Protein AF-A0A7S4ID90-F1 (afdb_monomer_lite)

Foldseek 3Di:
DDDVVVVVVVVVVVVVVVVVVVDDDPPDDPPVPPPCPPPPPVVVVDDPVLVVLLVVLLVCCVVPLVDPVVVVCVVVVHDPVVVVVVCVVSQQAAAVADDPSHPPHHPVSLVSNLVSNCVRPNVVSVVRCCCRPPPVVCCRVPNDD

pLDDT: mean 82.98, std 18.66, range [40.66, 97.06]

Organism: NCBI:txid1487602

Structure (mmCIF, N/CA/C/O backbone):
data_AF-A0A7S4ID90-F1
#
_entry.id   AF-A0A7S4ID90-F1
#
loop_
_atom_site.group_PDB
_atom_site.id
_atom_site.type_symbol
_atom_site.label_atom_id
_atom_site.label_alt_id
_atom_site.label_comp_id
_atom_site.label_asym_id
_atom_site.label_entity_id
_atom_site.label_seq_id
_atom_site.pdbx_PDB_ins_code
_atom_site.Cartn_x
_atom_site.Cartn_y
_atom_site.Cartn_z
_atom_site.occupancy
_atom_site.B_iso_or_equiv
_atom_site.auth_seq_id
_atom_site.auth_comp_id
_atom_site.auth_asym_id
_atom_site.auth_atom_id
_atom_site.pdbx_PDB_model_num
ATOM 1 N N . MET A 1 1 ? 20.104 55.803 55.998 1.00 49.59 1 MET A N 1
ATOM 2 C CA . MET A 1 1 ? 19.920 54.338 55.892 1.00 49.59 1 MET A CA 1
ATOM 3 C C . MET A 1 1 ? 18.526 54.101 55.326 1.00 49.59 1 MET A C 1
ATOM 5 O O . MET A 1 1 ? 17.601 54.654 55.907 1.00 49.59 1 MET A O 1
ATOM 9 N N . PRO A 1 2 ? 18.362 53.440 54.165 1.00 50.25 2 PRO A N 1
ATOM 10 C CA . PRO A 1 2 ? 17.064 53.335 53.501 1.00 50.25 2 PRO A CA 1
ATOM 11 C C . PRO A 1 2 ? 16.135 52.347 54.228 1.00 50.25 2 PRO A C 1
ATOM 13 O O . PRO A 1 2 ? 16.581 51.352 54.793 1.00 50.25 2 PRO A O 1
ATOM 16 N N . ASP A 1 3 ? 14.849 52.689 54.243 1.00 53.81 3 ASP A N 1
ATOM 17 C CA . ASP A 1 3 ? 13.781 52.125 55.072 1.00 53.81 3 ASP A CA 1
ATOM 18 C C . ASP A 1 3 ? 13.457 50.655 54.724 1.00 53.81 3 ASP A C 1
ATOM 20 O O . ASP A 1 3 ? 12.908 50.351 53.660 1.00 53.81 3 ASP A O 1
ATOM 24 N N . LEU A 1 4 ? 13.780 49.725 55.636 1.00 56.94 4 LEU A N 1
ATOM 25 C CA . LEU A 1 4 ? 13.529 48.283 55.482 1.00 56.94 4 LEU A CA 1
ATOM 26 C C . LEU A 1 4 ? 12.037 47.938 55.306 1.00 56.94 4 LEU A C 1
ATOM 28 O O . LEU A 1 4 ? 11.726 46.859 54.794 1.00 56.94 4 LEU A O 1
ATOM 32 N N . ARG A 1 5 ? 11.105 48.825 55.689 1.00 57.69 5 ARG A N 1
ATOM 33 C CA . ARG A 1 5 ? 9.662 48.577 55.522 1.00 57.69 5 ARG A CA 1
ATOM 34 C C . ARG A 1 5 ? 9.216 48.651 54.062 1.00 57.69 5 ARG A C 1
ATOM 36 O O . ARG A 1 5 ? 8.331 47.894 53.668 1.00 57.69 5 ARG A O 1
ATOM 43 N N . ALA A 1 6 ? 9.862 49.482 53.243 1.00 56.28 6 ALA A N 1
ATOM 44 C CA . ALA A 1 6 ? 9.574 49.564 51.811 1.00 56.28 6 ALA A CA 1
ATOM 45 C C . ALA A 1 6 ? 10.024 48.290 51.071 1.00 56.28 6 ALA A C 1
ATOM 47 O O . ALA A 1 6 ? 9.288 47.767 50.234 1.00 56.28 6 ALA A O 1
ATOM 48 N N . SER A 1 7 ? 11.181 47.730 51.442 1.00 55.06 7 SER A N 1
ATOM 49 C CA . SER A 1 7 ? 11.682 46.468 50.877 1.00 55.06 7 SER A CA 1
ATOM 50 C C . SER A 1 7 ? 10.798 45.271 51.228 1.00 55.06 7 SER A C 1
ATOM 52 O O . SER A 1 7 ? 10.589 44.403 50.382 1.00 55.06 7 SER A O 1
ATOM 54 N N . PHE A 1 8 ? 10.227 45.236 52.437 1.00 57.56 8 PHE A N 1
ATOM 55 C CA . PHE A 1 8 ? 9.308 44.166 52.836 1.00 57.56 8 PHE A CA 1
ATOM 56 C C . PHE A 1 8 ? 7.998 44.219 52.038 1.00 57.56 8 PHE A C 1
ATOM 58 O O . PHE A 1 8 ? 7.539 43.199 51.534 1.00 57.56 8 PHE A O 1
ATOM 65 N N . PHE A 1 9 ? 7.443 45.416 51.823 1.00 56.16 9 PHE A N 1
ATOM 66 C CA . PHE A 1 9 ? 6.211 45.596 51.048 1.00 56.16 9 PHE A CA 1
ATOM 67 C C . PHE A 1 9 ? 6.391 45.277 49.552 1.00 56.16 9 PHE A C 1
ATOM 69 O O . PHE A 1 9 ? 5.509 44.687 48.924 1.00 56.16 9 PHE A O 1
ATOM 76 N N . VAL A 1 10 ? 7.554 45.610 48.980 1.00 59.97 10 VAL A N 1
ATOM 77 C CA . VAL A 1 10 ? 7.919 45.233 47.604 1.00 59.97 10 VAL A CA 1
ATOM 78 C C . VAL A 1 10 ? 8.131 43.718 47.488 1.00 59.97 10 VAL A C 1
ATOM 80 O O . VAL A 1 10 ? 7.662 43.119 46.522 1.00 59.97 10 VAL A O 1
ATOM 83 N N . MET A 1 11 ? 8.755 43.068 48.476 1.00 63.88 11 MET A N 1
ATOM 84 C CA . MET A 1 11 ? 8.934 41.609 48.479 1.00 63.88 11 MET A CA 1
ATOM 85 C C . MET A 1 11 ? 7.625 40.830 48.671 1.00 63.88 11 MET A C 1
ATOM 87 O O . MET A 1 11 ? 7.444 39.799 48.023 1.00 63.88 11 MET A O 1
ATOM 91 N N . GLU A 1 12 ? 6.697 41.322 49.496 1.00 63.56 12 GLU A N 1
ATOM 92 C CA . GLU A 1 12 ? 5.368 40.721 49.679 1.00 63.56 12 GLU A CA 1
ATOM 93 C C . GLU A 1 12 ? 4.553 40.806 48.375 1.00 63.56 12 GLU A C 1
ATOM 95 O O . GLU A 1 12 ? 3.977 39.814 47.925 1.00 63.56 12 GLU A O 1
ATOM 100 N N . ARG A 1 13 ? 4.594 41.959 47.685 1.00 56.47 13 ARG A N 1
ATOM 101 C CA . ARG A 1 13 ? 3.979 42.119 46.355 1.00 56.47 13 ARG A CA 1
ATOM 102 C C . ARG A 1 13 ? 4.640 41.239 45.296 1.00 56.47 13 ARG A C 1
ATOM 104 O O . ARG A 1 13 ? 3.935 40.659 44.478 1.00 56.47 13 ARG A O 1
ATOM 111 N N . LEU A 1 14 ? 5.963 41.074 45.329 1.00 53.78 14 LEU A N 1
ATOM 112 C CA . LEU A 1 14 ? 6.674 40.164 44.424 1.00 53.78 14 LEU A CA 1
ATOM 113 C C . LEU A 1 14 ? 6.351 38.686 44.696 1.00 53.78 14 LEU A C 1
ATOM 115 O O . LEU A 1 14 ? 6.347 37.897 43.752 1.00 53.78 14 LEU A O 1
ATOM 119 N N . ARG A 1 15 ? 6.037 38.298 45.943 1.00 57.12 15 ARG A N 1
ATOM 120 C CA . ARG A 1 15 ? 5.523 36.953 46.267 1.00 57.12 15 ARG A CA 1
ATOM 121 C C . ARG A 1 15 ? 4.131 36.721 45.691 1.00 57.12 15 ARG A C 1
ATOM 123 O O . ARG A 1 15 ? 3.928 35.701 45.042 1.00 57.12 15 ARG A O 1
ATOM 130 N N . VAL A 1 16 ? 3.211 37.672 45.865 1.00 54.34 16 VAL A N 1
ATOM 131 C CA . VAL A 1 16 ? 1.844 37.576 45.319 1.00 54.34 16 VAL A CA 1
ATOM 132 C C . VAL A 1 16 ? 1.863 37.539 43.786 1.00 54.34 16 VAL A C 1
ATOM 134 O O . VAL A 1 16 ? 1.200 36.695 43.188 1.00 54.34 16 VAL A O 1
ATOM 137 N N . VAL A 1 17 ? 2.702 38.365 43.148 1.00 54.72 17 VAL A N 1
ATOM 138 C CA . VAL A 1 17 ? 2.892 38.353 41.686 1.00 54.72 17 VAL A CA 1
ATOM 139 C C . VAL A 1 17 ? 3.528 37.040 41.215 1.00 54.72 17 VAL A C 1
ATOM 141 O O . VAL A 1 17 ? 3.065 36.468 40.232 1.00 54.72 17 VAL A O 1
ATOM 144 N N . LYS A 1 18 ? 4.526 36.490 41.927 1.00 51.19 18 LYS A N 1
ATOM 145 C CA . LYS A 1 18 ? 5.087 35.165 41.596 1.00 51.19 18 LYS A CA 1
ATOM 146 C C . LYS A 1 18 ? 4.056 34.042 41.723 1.00 51.19 18 LYS A C 1
ATOM 148 O O . LYS A 1 18 ? 4.081 33.124 40.912 1.00 51.19 18 LYS A O 1
ATOM 153 N N . GLN A 1 19 ? 3.152 34.107 42.698 1.00 49.69 19 GLN A N 1
ATOM 154 C CA . GLN A 1 19 ? 2.152 33.061 42.925 1.00 49.69 19 GLN A CA 1
ATOM 155 C C . GLN A 1 19 ? 0.979 33.137 41.930 1.00 49.69 19 GLN A C 1
ATOM 157 O O . GLN A 1 19 ? 0.469 32.095 41.530 1.00 49.69 19 GLN A O 1
ATOM 162 N N . GLN A 1 20 ? 0.628 34.335 41.439 1.00 44.97 20 GLN A N 1
ATOM 163 C CA . GLN A 1 20 ? -0.312 34.521 40.320 1.00 44.97 20 GLN A CA 1
ATOM 164 C C . GLN A 1 20 ? 0.270 34.102 38.962 1.00 44.97 20 GLN A C 1
ATOM 166 O O . GLN A 1 20 ? -0.449 33.522 38.153 1.00 44.97 20 GLN A O 1
ATOM 171 N N . VAL A 1 21 ? 1.569 34.321 38.724 1.00 47.75 21 VAL A N 1
ATOM 172 C CA . VAL A 1 21 ? 2.261 33.849 37.506 1.00 47.75 21 VAL A CA 1
ATOM 173 C C . VAL A 1 21 ? 2.415 32.320 37.489 1.00 47.75 21 VAL A C 1
ATOM 175 O O . VAL A 1 21 ? 2.489 31.723 36.419 1.00 47.75 21 VAL A O 1
ATOM 178 N N . LEU A 1 22 ? 2.423 31.666 38.655 1.00 52.12 22 LEU A N 1
ATOM 179 C CA . LEU A 1 22 ? 2.563 30.208 38.769 1.00 52.12 22 LEU A CA 1
ATOM 180 C C . LEU A 1 22 ? 1.233 29.439 38.741 1.00 52.12 22 LEU A C 1
ATOM 182 O O . LEU A 1 22 ? 1.251 28.218 38.603 1.00 52.12 22 LEU A O 1
ATOM 186 N N . CYS A 1 23 ? 0.081 30.107 38.851 1.00 41.72 23 CYS A N 1
ATOM 187 C CA . CYS A 1 23 ? -1.212 29.433 38.757 1.00 41.72 23 CYS A CA 1
ATOM 188 C C . CYS A 1 23 ? -2.320 30.386 38.290 1.00 41.72 23 CYS A C 1
ATOM 190 O O . CYS A 1 23 ? -3.001 31.012 39.095 1.00 41.72 23 CYS A O 1
ATOM 192 N N . SER A 1 24 ? -2.501 30.510 36.976 1.00 43.38 24 SER A N 1
ATOM 193 C CA . SER A 1 24 ? -3.823 30.657 36.344 1.00 43.38 24 SER A CA 1
ATOM 194 C C . SER A 1 24 ? -3.667 30.666 34.824 1.00 43.38 24 SER A C 1
ATOM 196 O O . SER A 1 24 ? -3.439 31.695 34.199 1.00 43.38 24 SER A O 1
ATOM 198 N N . SER A 1 25 ? -3.852 29.475 34.254 1.00 42.62 25 SER A N 1
ATOM 199 C CA . SER A 1 25 ? -3.959 29.179 32.820 1.00 42.62 25 SER A CA 1
ATOM 200 C C . SER A 1 25 ? -2.644 29.251 32.034 1.00 42.62 25 SER A C 1
ATOM 202 O O . SER A 1 25 ? -2.027 30.313 31.940 1.00 42.62 25 SER A O 1
ATOM 204 N N . PRO A 1 26 ? -2.234 28.163 31.358 1.00 41.22 26 PRO A N 1
ATOM 205 C CA . PRO A 1 26 ? -1.345 28.310 30.228 1.00 41.22 26 PRO A CA 1
ATOM 206 C C . PRO A 1 26 ? -2.089 29.143 29.180 1.00 41.22 26 PRO A C 1
ATOM 208 O O . PRO A 1 26 ? -2.993 28.658 28.503 1.00 41.22 26 PRO A O 1
ATOM 211 N N . CYS A 1 27 ? -1.675 30.392 28.990 1.00 40.84 27 CYS A N 1
ATOM 212 C CA . CYS A 1 27 ? -1.716 30.989 27.662 1.00 40.84 27 CYS A CA 1
ATOM 213 C C . CYS A 1 27 ? -0.634 30.278 26.831 1.00 40.84 27 CYS A C 1
ATOM 215 O O . CYS A 1 27 ? 0.424 30.824 26.538 1.00 40.84 27 CYS A O 1
ATOM 217 N N . SER A 1 28 ? -0.837 28.987 26.570 1.00 44.44 28 SER A N 1
ATOM 218 C CA . SER A 1 28 ? 0.047 28.177 25.748 1.00 44.44 28 SER A CA 1
ATOM 219 C C . SER A 1 28 ? -0.808 27.263 24.891 1.00 44.44 28 SER A C 1
ATOM 221 O O . SER A 1 28 ? -1.185 26.165 25.287 1.00 44.44 28 SER A O 1
ATOM 223 N N . ALA A 1 29 ? -1.100 27.726 23.691 1.00 40.66 29 ALA A N 1
ATOM 224 C CA . ALA A 1 29 ? -0.385 27.184 22.552 1.00 40.66 29 ALA A CA 1
ATOM 225 C C . ALA A 1 29 ? -0.581 28.155 21.376 1.00 40.66 29 ALA A C 1
ATOM 227 O O . ALA A 1 29 ? -1.704 28.626 21.177 1.00 40.66 29 ALA A O 1
ATOM 228 N N . PRO A 1 30 ? 0.430 28.440 20.532 1.00 46.44 30 PRO A N 1
ATOM 229 C CA . PRO A 1 30 ? 0.094 28.536 19.116 1.00 46.44 30 PRO A CA 1
ATOM 230 C C . PRO A 1 30 ? -0.681 27.252 18.811 1.00 46.44 30 PRO A C 1
ATOM 232 O O . PRO A 1 30 ? -0.144 26.176 19.066 1.00 46.44 30 PRO A O 1
ATOM 235 N N . VAL A 1 31 ? -1.961 27.378 18.432 1.00 49.62 31 VAL A N 1
ATOM 236 C CA . VAL A 1 31 ? -2.904 26.263 18.238 1.00 49.62 31 VAL A CA 1
ATOM 237 C C . VAL A 1 31 ? -2.143 25.053 17.710 1.00 49.62 31 VAL A C 1
ATOM 239 O O . VAL A 1 31 ? -1.394 25.191 16.740 1.00 49.62 31 VAL A O 1
ATOM 242 N N . ALA A 1 32 ? -2.305 23.904 18.366 1.00 49.66 32 ALA A N 1
ATOM 243 C CA . ALA A 1 32 ? -1.652 22.629 18.069 1.00 49.66 32 ALA A CA 1
ATOM 244 C C . ALA A 1 32 ? -2.016 22.050 16.678 1.00 49.66 32 ALA A C 1
ATOM 246 O O . ALA A 1 32 ? -2.146 20.847 16.500 1.00 49.66 32 ALA A O 1
ATOM 247 N N . LEU A 1 33 ? -2.140 22.895 15.652 1.00 51.84 33 LEU A N 1
ATOM 248 C CA . LEU A 1 33 ? -2.338 22.556 14.246 1.00 51.84 33 LEU A CA 1
ATOM 249 C C . LEU A 1 33 ? -1.162 21.762 13.662 1.00 51.84 33 LEU A C 1
ATOM 251 O O . LEU A 1 33 ? -1.271 21.246 12.557 1.00 51.84 33 LEU A O 1
ATOM 255 N N . ARG A 1 34 ? -0.025 21.680 14.367 1.00 44.81 34 ARG A N 1
ATOM 256 C CA . ARG A 1 34 ? 1.162 20.952 13.902 1.00 44.81 34 ARG A CA 1
ATOM 257 C C . ARG A 1 34 ? 1.179 19.467 14.258 1.00 44.81 34 ARG A C 1
ATOM 259 O O . ARG A 1 34 ? 1.924 18.738 13.615 1.00 44.81 34 ARG A O 1
ATOM 266 N N . GLU A 1 35 ? 0.376 19.006 15.216 1.00 55.41 35 GLU A N 1
ATOM 267 C CA . GLU A 1 35 ? 0.410 17.596 15.648 1.00 55.41 35 GLU A CA 1
ATOM 268 C C . GLU A 1 35 ? -0.826 16.785 15.260 1.00 55.41 35 GLU A C 1
ATOM 270 O O . GLU A 1 35 ? -0.803 15.556 15.333 1.00 55.41 35 GLU A O 1
ATOM 275 N N . GLN A 1 36 ? -1.883 17.427 14.766 1.00 55.84 36 GLN A N 1
ATOM 276 C CA . GLN A 1 36 ? -3.088 16.710 14.373 1.00 55.84 36 GLN A CA 1
ATOM 277 C C . GLN A 1 36 ? -2.990 16.250 12.909 1.00 55.84 36 GLN A C 1
ATOM 279 O O . GLN A 1 36 ? -3.514 16.882 11.996 1.00 55.84 36 GLN A O 1
ATOM 284 N N . LYS A 1 37 ? -2.282 15.133 12.677 1.00 71.06 37 LYS A N 1
ATOM 285 C CA . LYS A 1 37 ? -2.189 14.484 11.349 1.00 71.06 37 LYS A CA 1
ATOM 286 C C . LYS A 1 37 ? -3.545 13.992 10.825 1.00 71.06 37 LYS A C 1
ATOM 288 O O . LYS A 1 37 ? -3.685 13.790 9.623 1.00 71.06 37 LYS A O 1
ATOM 293 N N . ASP A 1 38 ? -4.519 13.802 11.711 1.00 83.00 38 ASP A N 1
ATOM 294 C CA . ASP A 1 38 ? -5.871 13.359 11.382 1.00 83.00 38 ASP A CA 1
ATOM 295 C C . ASP A 1 38 ? -6.898 14.439 11.754 1.00 83.00 38 ASP A C 1
ATOM 297 O O . ASP A 1 38 ? -7.437 14.478 12.861 1.00 83.00 38 ASP A O 1
ATOM 301 N N . LEU A 1 39 ? -7.115 15.371 10.825 1.00 87.50 39 LEU A N 1
ATOM 302 C CA . LEU A 1 39 ? -8.034 16.501 11.005 1.00 87.50 39 LEU A CA 1
ATOM 303 C C . LEU A 1 39 ? -9.508 16.091 10.924 1.00 87.50 39 LEU A C 1
ATOM 305 O O . LEU A 1 39 ? -10.372 16.823 11.399 1.00 87.50 39 LEU A O 1
ATOM 309 N N . VAL A 1 40 ? -9.790 14.952 10.292 1.00 87.44 40 VAL A N 1
ATOM 310 C CA . VAL A 1 40 ? -11.153 14.474 10.022 1.00 87.44 40 VAL A CA 1
ATOM 311 C C . VAL A 1 40 ? -11.546 13.289 10.899 1.00 87.44 40 VAL A C 1
ATOM 313 O O . VAL A 1 40 ? -12.637 12.758 10.721 1.00 87.44 40 VAL A O 1
ATOM 316 N N . LEU A 1 41 ? -10.680 12.896 11.839 1.00 89.31 41 LEU A N 1
ATOM 317 C CA . LEU A 1 41 ? -10.866 11.725 12.697 1.00 89.31 41 LEU A CA 1
ATOM 318 C C . LEU A 1 41 ? -11.164 10.468 11.868 1.00 89.31 41 LEU A C 1
ATOM 320 O O . LEU A 1 41 ? -12.068 9.694 12.177 1.00 89.31 41 LEU A O 1
ATOM 324 N N . LEU A 1 42 ? -10.406 10.279 10.782 1.00 90.69 42 LEU A N 1
ATOM 325 C CA . LEU A 1 42 ? -10.519 9.124 9.899 1.00 90.69 42 LEU A CA 1
ATOM 326 C C . LEU A 1 42 ? -10.453 7.822 10.693 1.00 90.69 42 LEU A C 1
ATOM 328 O O . LEU A 1 42 ? -11.203 6.897 10.395 1.00 90.69 42 LEU A O 1
ATOM 332 N N . ASP A 1 43 ? -9.600 7.762 11.719 1.00 90.31 43 ASP A N 1
ATOM 333 C CA . ASP A 1 43 ? -9.480 6.586 12.579 1.00 90.31 43 ASP A CA 1
ATOM 334 C C . ASP A 1 43 ? -10.816 6.181 13.219 1.00 90.31 43 ASP A C 1
ATOM 336 O O . ASP A 1 43 ? -11.070 4.989 13.374 1.00 90.31 43 ASP A O 1
ATOM 340 N N . ASP A 1 44 ? -11.715 7.104 13.545 1.00 93.62 44 ASP A N 1
ATOM 341 C CA . ASP A 1 44 ? -12.993 6.759 14.183 1.00 93.62 44 ASP A CA 1
ATOM 342 C C . ASP A 1 44 ? -13.968 6.063 13.221 1.00 93.62 44 ASP A C 1
ATOM 344 O O . ASP A 1 44 ? -14.883 5.362 13.656 1.00 93.62 44 ASP A O 1
ATOM 348 N N . LEU A 1 45 ? -13.743 6.195 11.911 1.00 94.38 45 LEU A N 1
ATOM 349 C CA . LEU A 1 45 ? -14.555 5.578 10.860 1.00 94.38 45 LEU A CA 1
ATOM 350 C C . LEU A 1 45 ? -14.058 4.185 10.453 1.00 94.38 45 LEU A C 1
ATOM 352 O O . LEU A 1 45 ? -14.742 3.483 9.707 1.00 94.38 45 LEU A O 1
ATOM 356 N N . LEU A 1 46 ? -12.866 3.785 10.905 1.00 95.69 46 LEU A N 1
ATOM 357 C CA . LEU A 1 46 ? -12.232 2.537 10.491 1.00 95.69 46 LEU A CA 1
ATOM 358 C C . 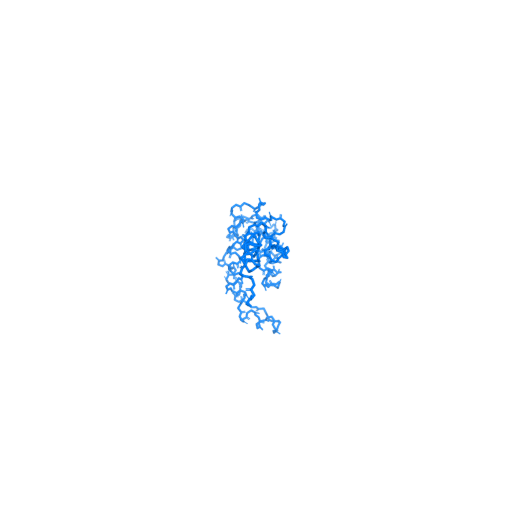LEU A 1 46 ? -12.518 1.397 11.465 1.00 95.69 46 LEU A C 1
ATOM 360 O O . LEU A 1 46 ? -12.410 1.533 12.686 1.00 95.69 46 LEU A O 1
ATOM 364 N N . SER A 1 47 ? -12.784 0.221 10.904 1.00 97.00 47 SER A N 1
ATOM 365 C CA . SER A 1 47 ? -12.805 -1.024 11.670 1.00 97.00 47 SER A CA 1
ATOM 366 C C . SER A 1 47 ? -11.416 -1.349 12.254 1.00 97.00 47 SER A C 1
ATOM 368 O O . SER A 1 47 ? -10.395 -0.893 11.726 1.00 97.00 47 SER A O 1
ATOM 370 N N . PRO A 1 48 ? -11.332 -2.177 13.314 1.00 96.50 48 PRO A N 1
ATOM 371 C CA . PRO A 1 48 ? -10.050 -2.606 13.877 1.00 96.50 48 PRO A CA 1
ATOM 372 C C . PRO A 1 48 ? -9.123 -3.259 12.842 1.00 96.50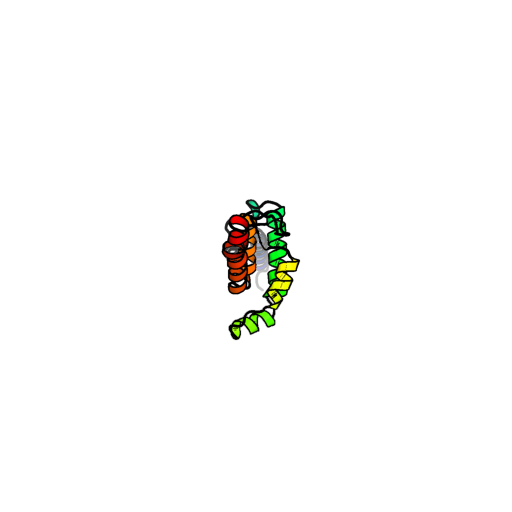 48 PRO A C 1
ATOM 374 O O . PRO A 1 48 ? -7.920 -3.012 12.849 1.00 96.50 48 PRO A O 1
ATOM 377 N N . GLU A 1 49 ? -9.685 -4.039 11.916 1.00 95.19 49 GLU A N 1
ATOM 378 C CA . GLU A 1 49 ? -8.922 -4.693 10.852 1.00 95.19 49 GLU A CA 1
ATOM 379 C C . GLU A 1 49 ? -8.351 -3.679 9.850 1.00 95.19 49 GLU A C 1
ATOM 381 O O . GLU A 1 49 ? -7.174 -3.744 9.498 1.00 95.19 49 GLU A O 1
ATOM 386 N N . GLN A 1 50 ? -9.152 -2.694 9.435 1.00 96.56 50 GLN A N 1
ATOM 387 C CA . GLN A 1 50 ? -8.696 -1.615 8.552 1.00 96.56 50 GLN A CA 1
ATOM 388 C C . GLN A 1 50 ? -7.602 -0.764 9.211 1.00 96.56 50 GLN A C 1
ATOM 390 O O . GLN A 1 50 ? -6.636 -0.383 8.547 1.00 96.56 50 GLN A O 1
ATOM 395 N N . LYS A 1 51 ? -7.704 -0.504 10.522 1.00 96.00 51 LYS A N 1
ATOM 396 C CA . LYS A 1 51 ? -6.644 0.172 11.290 1.00 96.00 51 LYS A CA 1
ATOM 397 C C . LYS A 1 51 ? -5.356 -0.638 11.298 1.00 96.00 51 LYS A C 1
ATOM 399 O O . LYS A 1 51 ? -4.291 -0.080 11.046 1.00 96.00 51 LYS A O 1
ATOM 404 N N . GLN A 1 52 ? -5.452 -1.940 11.554 1.00 95.75 52 GLN A N 1
ATOM 405 C CA . GLN A 1 52 ? -4.295 -2.828 11.553 1.00 95.75 52 GLN A CA 1
ATOM 406 C C . GLN A 1 52 ? -3.627 -2.865 10.175 1.00 95.75 52 GLN A C 1
ATOM 408 O O . GLN A 1 52 ? -2.419 -2.671 10.084 1.00 95.75 52 GLN A O 1
ATOM 413 N N . LEU A 1 53 ? -4.407 -3.029 9.102 1.00 96.06 53 LEU A N 1
ATOM 414 C CA . LEU A 1 53 ? -3.896 -2.984 7.732 1.00 96.06 53 LEU A CA 1
ATOM 415 C C . LEU A 1 53 ? -3.156 -1.673 7.464 1.00 96.06 53 LEU A C 1
ATOM 417 O O . LEU A 1 53 ? -2.023 -1.686 6.989 1.00 96.06 53 LEU A O 1
ATOM 421 N N . ARG A 1 54 ? -3.781 -0.541 7.799 1.00 95.94 54 ARG A N 1
ATOM 422 C CA . ARG A 1 54 ? -3.184 0.783 7.628 1.00 95.94 54 ARG A CA 1
ATOM 423 C C . ARG A 1 54 ? -1.847 0.893 8.366 1.00 95.94 54 ARG A C 1
ATOM 425 O O . ARG A 1 54 ? -0.882 1.378 7.788 1.00 95.94 54 ARG A O 1
ATOM 432 N N . GLN A 1 55 ? -1.766 0.412 9.606 1.00 96.00 55 GLN A N 1
ATOM 433 C CA . GLN A 1 55 ? -0.519 0.396 10.379 1.00 96.00 55 GLN A CA 1
ATOM 434 C C . GLN A 1 55 ? 0.553 -0.487 9.732 1.00 96.00 55 GLN A C 1
ATOM 436 O O . GLN A 1 55 ? 1.703 -0.068 9.637 1.00 96.00 55 GLN A O 1
ATOM 441 N N . THR A 1 56 ? 0.188 -1.674 9.242 1.00 96.56 56 THR A N 1
ATOM 442 C CA . THR A 1 56 ? 1.113 -2.572 8.536 1.00 96.56 56 THR A CA 1
ATOM 443 C C . THR A 1 56 ? 1.669 -1.929 7.268 1.00 96.56 56 THR A C 1
ATOM 445 O O . THR A 1 56 ? 2.877 -1.965 7.044 1.00 96.56 56 THR A O 1
ATOM 448 N N . VAL A 1 57 ? 0.817 -1.301 6.454 1.00 97.06 57 VAL A N 1
ATOM 449 C CA . VAL A 1 57 ? 1.257 -0.629 5.222 1.00 97.06 57 VAL A CA 1
ATOM 450 C C . VAL A 1 57 ? 2.097 0.605 5.539 1.00 97.06 57 VAL A C 1
ATOM 452 O O . VAL A 1 57 ? 3.097 0.837 4.868 1.00 97.06 57 VAL A O 1
ATOM 455 N N . ALA A 1 58 ? 1.736 1.371 6.571 1.00 95.88 58 ALA A N 1
ATOM 456 C CA . ALA A 1 58 ? 2.520 2.521 7.013 1.00 95.88 58 ALA A CA 1
ATOM 457 C C . ALA A 1 58 ? 3.927 2.106 7.471 1.00 95.88 58 ALA A C 1
ATOM 459 O O . ALA A 1 58 ? 4.903 2.736 7.074 1.00 95.88 58 ALA A O 1
ATOM 460 N N . ALA A 1 59 ? 4.039 1.025 8.251 1.00 96.00 59 ALA A N 1
ATOM 461 C CA . ALA A 1 59 ? 5.327 0.474 8.667 1.00 96.00 59 ALA A CA 1
ATOM 462 C C . ALA A 1 59 ? 6.154 0.006 7.460 1.00 96.00 59 ALA A C 1
ATOM 464 O O . ALA A 1 59 ? 7.310 0.390 7.328 1.00 96.00 59 ALA A O 1
ATOM 465 N N . PHE A 1 60 ? 5.541 -0.729 6.525 1.00 96.19 60 PHE A N 1
ATOM 466 C CA . PHE A 1 60 ? 6.200 -1.136 5.283 1.00 96.19 60 PHE A CA 1
ATOM 467 C C . PHE A 1 60 ? 6.708 0.063 4.467 1.00 96.19 60 PHE A C 1
ATOM 469 O O . PHE A 1 60 ? 7.844 0.066 3.994 1.00 96.19 60 PHE A O 1
ATOM 476 N N . ALA A 1 61 ? 5.874 1.091 4.299 1.00 95.12 61 ALA A N 1
ATOM 477 C CA . ALA A 1 61 ? 6.235 2.283 3.548 1.00 95.12 61 ALA A CA 1
ATOM 478 C C . ALA A 1 61 ? 7.405 3.025 4.218 1.00 95.12 61 ALA A C 1
ATOM 480 O O . ALA A 1 61 ? 8.307 3.499 3.529 1.00 95.12 61 ALA A O 1
ATOM 481 N N . GLU A 1 62 ? 7.435 3.086 5.549 1.00 93.88 62 GLU A N 1
ATOM 482 C CA . GLU A 1 62 ? 8.564 3.657 6.282 1.00 93.88 62 GLU A CA 1
ATOM 483 C C . GLU A 1 62 ? 9.845 2.845 6.099 1.00 93.88 62 GLU A C 1
ATOM 485 O O . GLU A 1 62 ? 10.886 3.392 5.755 1.00 93.88 62 GLU A O 1
ATOM 490 N N . GLU A 1 63 ? 9.773 1.536 6.315 1.00 92.44 63 GLU A N 1
ATOM 491 C CA . GLU A 1 63 ? 10.954 0.676 6.356 1.00 92.44 63 GLU A CA 1
ATOM 492 C C . GLU A 1 63 ? 11.555 0.437 4.969 1.00 92.44 63 GLU A C 1
ATOM 494 O O . GLU A 1 63 ? 12.773 0.337 4.830 1.00 92.44 63 GLU A O 1
ATOM 499 N N . TYR A 1 64 ? 10.714 0.341 3.937 1.00 91.25 64 TYR A N 1
ATOM 500 C CA . TYR A 1 64 ? 11.148 -0.042 2.599 1.00 91.25 64 TYR A CA 1
ATOM 501 C C . TYR A 1 64 ? 11.169 1.125 1.611 1.00 91.25 64 TYR A C 1
ATOM 503 O O . TYR A 1 64 ? 12.118 1.260 0.828 1.00 91.25 64 TYR A O 1
ATOM 511 N N . LEU A 1 65 ? 10.137 1.977 1.622 1.00 89.50 65 LEU A N 1
ATOM 512 C CA . LEU A 1 65 ? 10.026 3.066 0.647 1.00 89.50 65 LEU A CA 1
ATOM 513 C C . LEU A 1 65 ? 10.828 4.299 1.057 1.00 89.50 65 LEU A C 1
ATOM 515 O O . LEU A 1 65 ? 11.378 4.945 0.175 1.00 89.50 65 LEU A O 1
ATOM 519 N N . ALA A 1 66 ? 11.002 4.583 2.351 1.00 84.00 66 ALA A N 1
ATOM 520 C CA . ALA A 1 66 ? 11.840 5.698 2.812 1.00 84.00 66 ALA A CA 1
ATOM 521 C C . ALA A 1 66 ? 13.356 5.390 2.784 1.00 84.00 66 ALA A C 1
ATOM 523 O O . ALA A 1 66 ? 14.131 5.969 3.543 1.00 84.00 66 ALA A O 1
ATOM 524 N N . THR A 1 67 ? 13.790 4.467 1.922 1.00 88.62 67 THR A N 1
ATOM 525 C CA . THR A 1 67 ? 15.196 4.071 1.785 1.00 88.62 67 THR A CA 1
ATOM 526 C C . THR A 1 67 ? 15.901 4.862 0.683 1.00 88.62 67 THR A C 1
ATOM 528 O O . THR A 1 67 ? 15.302 5.231 -0.328 1.00 88.62 67 THR A O 1
ATOM 531 N N . GLU A 1 68 ? 17.216 5.048 0.827 1.00 86.44 68 GLU A N 1
ATOM 532 C CA . GLU A 1 68 ? 18.061 5.720 -0.177 1.00 86.44 68 GLU A CA 1
ATOM 533 C C . GLU A 1 68 ? 17.954 5.092 -1.575 1.00 86.44 68 GLU A C 1
ATOM 535 O O . GLU A 1 68 ? 18.051 5.786 -2.584 1.00 86.44 68 GLU A O 1
ATOM 540 N N . ARG A 1 69 ? 17.704 3.779 -1.657 1.00 86.44 69 ARG A N 1
ATOM 541 C CA . ARG A 1 69 ? 17.503 3.071 -2.929 1.00 86.44 69 ARG A CA 1
ATOM 542 C C . ARG A 1 69 ? 16.284 3.603 -3.686 1.00 86.44 69 ARG A C 1
ATOM 544 O O . ARG A 1 69 ? 16.369 3.829 -4.894 1.00 86.44 69 ARG A O 1
ATOM 551 N N . THR A 1 70 ? 15.160 3.786 -2.997 1.00 87.44 70 THR A N 1
ATOM 552 C CA . THR A 1 70 ? 13.925 4.298 -3.606 1.00 87.44 70 THR A CA 1
ATOM 553 C C . THR A 1 70 ? 14.124 5.743 -4.063 1.00 87.44 70 THR A C 1
ATOM 555 O O . THR A 1 70 ? 13.817 6.062 -5.209 1.00 87.44 70 THR A O 1
ATOM 558 N N . ASN A 1 71 ? 14.772 6.576 -3.240 1.00 90.19 71 ASN A N 1
ATOM 559 C CA . ASN A 1 71 ? 15.123 7.954 -3.606 1.00 90.19 71 ASN A CA 1
ATOM 560 C C . ASN A 1 71 ? 16.034 8.012 -4.843 1.00 90.19 71 ASN A C 1
ATOM 562 O O . ASN A 1 71 ? 15.798 8.793 -5.761 1.00 90.19 71 ASN A O 1
ATOM 566 N N . ALA A 1 72 ? 17.054 7.152 -4.907 1.00 93.19 72 ALA A N 1
ATOM 567 C CA . ALA A 1 72 ? 17.950 7.075 -6.056 1.00 93.19 72 ALA A CA 1
ATOM 568 C C . ALA A 1 72 ? 17.234 6.609 -7.335 1.00 93.19 72 ALA A C 1
ATOM 570 O O . ALA A 1 72 ? 17.589 7.052 -8.426 1.00 93.19 72 ALA A O 1
ATOM 571 N N . SER A 1 73 ? 16.242 5.724 -7.208 1.00 93.75 73 SER A N 1
ATOM 572 C CA . SER A 1 73 ? 15.424 5.265 -8.339 1.00 93.75 73 SER A CA 1
ATOM 573 C C . SER A 1 73 ? 14.536 6.399 -8.856 1.00 93.75 73 SER A C 1
ATOM 575 O O . SER A 1 73 ? 14.481 6.632 -10.062 1.00 93.75 73 SER A O 1
ATOM 577 N N . TYR A 1 74 ? 13.931 7.170 -7.944 1.00 93.00 74 TYR A N 1
ATOM 578 C CA . TYR A 1 74 ? 13.158 8.363 -8.284 1.00 93.00 74 TYR A CA 1
ATOM 579 C C . TYR A 1 74 ? 13.997 9.390 -9.058 1.00 93.00 74 TYR A C 1
ATOM 581 O O . TYR A 1 74 ? 13.588 9.827 -10.132 1.00 93.00 74 TYR A O 1
ATOM 589 N N . GLU A 1 75 ? 15.201 9.711 -8.574 1.00 95.19 75 GLU A N 1
ATOM 590 C CA . GLU A 1 75 ? 16.095 10.688 -9.219 1.00 95.19 75 GLU A CA 1
ATOM 591 C C . GLU A 1 75 ? 16.521 10.262 -10.635 1.00 95.19 75 GLU A C 1
ATOM 593 O O . GLU A 1 75 ? 16.720 11.093 -11.519 1.00 95.19 75 GLU A O 1
ATOM 598 N N . LYS A 1 76 ? 16.632 8.951 -10.873 1.00 96.88 76 LYS A N 1
ATOM 599 C CA . LYS A 1 76 ? 16.977 8.379 -12.183 1.00 96.88 76 LYS A CA 1
ATOM 600 C C . LYS A 1 76 ? 15.771 8.130 -13.088 1.00 96.88 76 LYS A C 1
ATOM 602 O O . LYS A 1 76 ? 15.963 7.699 -14.222 1.00 96.88 76 LYS A O 1
ATOM 607 N N . ALA A 1 77 ? 14.551 8.379 -12.608 1.00 96.00 77 ALA A N 1
ATOM 608 C CA . ALA A 1 77 ? 13.310 7.976 -13.268 1.00 96.00 77 ALA A CA 1
ATOM 609 C C . ALA A 1 77 ? 13.256 6.465 -13.591 1.00 96.00 77 ALA A C 1
ATOM 611 O O . ALA A 1 77 ? 12.725 6.046 -14.621 1.00 96.00 77 ALA A O 1
ATOM 612 N N . GLU A 1 78 ? 13.803 5.640 -12.697 1.00 95.62 78 GLU A N 1
ATOM 613 C CA . GLU A 1 78 ? 13.810 4.180 -12.789 1.00 95.62 78 GLU A CA 1
ATOM 614 C C . GLU A 1 78 ? 12.794 3.574 -11.814 1.00 95.62 78 GLU A C 1
ATOM 616 O O . GLU A 1 78 ? 12.549 4.102 -10.728 1.00 95.62 78 GLU A O 1
ATOM 621 N N . PHE A 1 79 ? 12.203 2.435 -12.183 1.00 94.31 79 PHE A N 1
ATOM 622 C CA . PHE A 1 79 ? 11.278 1.725 -11.303 1.00 94.31 79 PHE A CA 1
ATOM 623 C C . PHE A 1 79 ? 12.033 0.730 -10.400 1.00 94.31 79 PHE A C 1
ATOM 625 O O . PHE A 1 79 ? 12.738 -0.142 -10.920 1.00 94.31 79 PHE A O 1
ATOM 632 N N . PRO A 1 80 ? 11.871 0.786 -9.063 1.00 94.00 80 PRO A N 1
ATOM 633 C CA . PRO A 1 80 ? 12.525 -0.149 -8.150 1.00 94.00 80 PRO A CA 1
ATOM 634 C C . PRO A 1 80 ? 11.812 -1.512 -8.169 1.00 9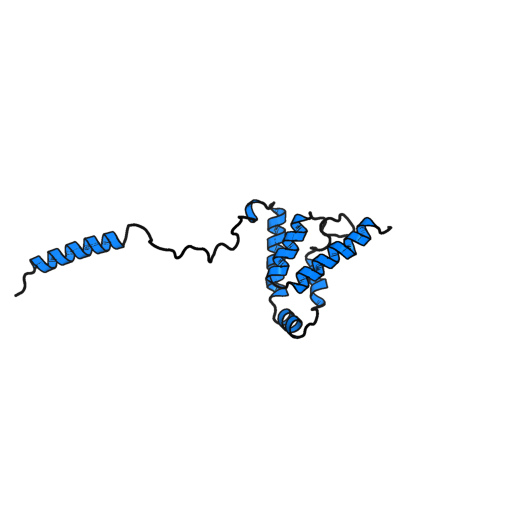4.00 80 PRO A C 1
ATOM 636 O O . PRO A 1 80 ? 10.901 -1.769 -7.391 1.00 94.00 80 PRO A O 1
ATOM 639 N N . HIS A 1 81 ? 12.193 -2.397 -9.092 1.00 92.50 81 HIS A N 1
ATOM 640 C CA . HIS A 1 81 ? 11.492 -3.667 -9.352 1.00 92.50 81 HIS A CA 1
ATOM 641 C C . HIS A 1 81 ? 11.385 -4.626 -8.158 1.00 92.50 81 HIS A C 1
ATOM 643 O O . HIS A 1 81 ? 10.458 -5.435 -8.095 1.00 92.50 81 HIS A O 1
ATOM 649 N N . ASP A 1 82 ? 12.308 -4.549 -7.209 1.00 92.38 82 ASP A N 1
ATOM 650 C CA . ASP A 1 82 ? 12.310 -5.367 -6.001 1.00 92.38 82 ASP A CA 1
ATOM 651 C C . ASP A 1 82 ? 11.125 -5.069 -5.069 1.00 92.38 82 ASP A C 1
ATOM 653 O O . ASP A 1 82 ? 10.674 -5.967 -4.351 1.00 92.38 82 ASP A O 1
ATOM 657 N N . VAL A 1 83 ? 10.533 -3.869 -5.165 1.00 93.38 83 VAL A N 1
ATOM 658 C CA . VAL A 1 83 ? 9.325 -3.487 -4.415 1.00 93.38 83 VAL A CA 1
ATOM 659 C C . VAL A 1 83 ? 8.153 -4.430 -4.673 1.00 93.38 83 VAL A C 1
ATOM 661 O O . VAL A 1 83 ? 7.340 -4.663 -3.783 1.00 93.38 83 VAL A O 1
ATOM 664 N N . ILE A 1 84 ? 8.074 -5.014 -5.873 1.00 93.62 84 ILE A N 1
ATOM 665 C CA . ILE A 1 84 ? 6.985 -5.912 -6.268 1.00 93.62 84 ILE A CA 1
ATOM 666 C C . ILE A 1 84 ? 6.990 -7.159 -5.377 1.00 93.62 84 ILE A C 1
ATOM 668 O O . ILE A 1 84 ? 5.937 -7.594 -4.912 1.00 93.62 84 ILE A O 1
ATOM 672 N N . GLY A 1 85 ? 8.178 -7.712 -5.110 1.00 93.94 85 GLY A N 1
ATOM 673 C CA . GLY A 1 85 ? 8.336 -8.891 -4.263 1.00 93.94 85 GLY A CA 1
ATOM 674 C C . GLY A 1 85 ? 7.939 -8.613 -2.816 1.00 93.94 85 GLY A C 1
ATOM 675 O O . GLY A 1 85 ? 7.217 -9.404 -2.214 1.00 93.94 85 GLY A O 1
ATOM 676 N N . GLU A 1 86 ? 8.351 -7.470 -2.268 1.00 94.62 86 GLU A N 1
ATOM 677 C CA . GLU A 1 86 ? 8.007 -7.107 -0.891 1.00 94.62 86 GLU A CA 1
ATOM 678 C C . GLU A 1 86 ? 6.524 -6.766 -0.714 1.00 94.62 86 GLU A C 1
ATOM 680 O O . GLU A 1 86 ? 5.904 -7.212 0.252 1.00 94.62 86 GLU A O 1
ATOM 685 N N . LEU A 1 87 ? 5.918 -6.065 -1.680 1.00 93.94 87 LEU A N 1
ATOM 686 C CA . LEU A 1 87 ? 4.470 -5.833 -1.706 1.00 93.94 87 LEU A CA 1
ATOM 687 C C . LEU A 1 87 ? 3.686 -7.155 -1.749 1.00 93.94 87 LEU A C 1
ATOM 689 O O . LEU A 1 87 ? 2.631 -7.273 -1.123 1.00 93.94 87 LEU A O 1
ATOM 693 N N . GLY A 1 88 ? 4.217 -8.166 -2.443 1.00 93.38 88 GLY A N 1
ATOM 694 C CA . GLY A 1 88 ? 3.660 -9.517 -2.453 1.00 93.38 88 GLY A CA 1
ATOM 695 C C . GLY A 1 88 ? 3.679 -10.191 -1.076 1.00 93.38 88 GLY A C 1
ATOM 696 O O . GLY A 1 88 ? 2.711 -10.856 -0.714 1.00 93.38 88 GLY A O 1
ATOM 697 N N . LYS A 1 89 ? 4.729 -9.979 -0.269 1.00 94.00 89 LYS A N 1
ATOM 698 C CA . LYS A 1 89 ? 4.850 -10.576 1.077 1.00 94.00 89 LYS A CA 1
ATOM 699 C C . LYS A 1 89 ? 3.805 -10.054 2.059 1.00 94.00 89 LYS A C 1
ATOM 701 O O . LYS A 1 89 ? 3.334 -10.816 2.897 1.00 94.00 89 LYS A O 1
ATOM 706 N N . ILE A 1 90 ? 3.439 -8.776 1.955 1.00 94.44 90 ILE A N 1
ATOM 707 C CA . ILE A 1 90 ? 2.409 -8.168 2.813 1.00 94.44 90 ILE A CA 1
ATOM 708 C C . ILE A 1 90 ? 0.978 -8.395 2.297 1.00 94.44 90 ILE A C 1
ATOM 710 O O . ILE A 1 90 ? 0.026 -7.996 2.962 1.00 94.44 90 ILE A O 1
ATOM 714 N N . ASN A 1 91 ? 0.823 -9.039 1.133 1.00 93.94 91 ASN A N 1
ATOM 715 C CA . ASN A 1 91 ? -0.450 -9.402 0.504 1.00 93.94 91 ASN A CA 1
ATOM 716 C C . ASN A 1 91 ? -1.505 -8.277 0.524 1.00 93.94 91 ASN A C 1
ATOM 718 O O . ASN A 1 91 ? -2.592 -8.408 1.091 1.00 93.94 91 ASN A O 1
ATOM 722 N N . VAL A 1 92 ? -1.158 -7.141 -0.085 1.00 94.44 92 VAL A N 1
ATOM 723 C CA . VAL A 1 92 ? -2.040 -5.961 -0.183 1.00 94.44 92 VAL A CA 1
ATOM 724 C C . VAL A 1 92 ? -2.720 -5.818 -1.546 1.00 94.44 92 VAL A C 1
ATOM 726 O O . VAL A 1 92 ? -3.593 -4.969 -1.719 1.00 94.44 92 VAL A O 1
ATOM 729 N N . ALA A 1 93 ? -2.323 -6.639 -2.520 1.00 94.31 93 ALA A N 1
ATOM 730 C CA . ALA A 1 93 ? -2.873 -6.610 -3.864 1.00 94.31 93 ALA A CA 1
ATOM 731 C C . ALA A 1 93 ? -4.184 -7.399 -3.951 1.00 94.31 93 ALA A C 1
ATOM 733 O O . ALA A 1 93 ? -4.366 -8.456 -3.345 1.00 94.31 93 ALA A O 1
ATOM 734 N N . GLY A 1 94 ? -5.095 -6.885 -4.766 1.00 92.94 94 GLY A N 1
ATOM 735 C CA . GLY A 1 94 ? -6.343 -7.561 -5.075 1.00 92.94 94 GLY A CA 1
ATOM 736 C C . GLY A 1 94 ? -7.434 -7.398 -4.023 1.00 92.94 94 GLY A C 1
ATOM 737 O O . GLY A 1 94 ? -8.228 -8.307 -3.784 1.00 92.94 94 GLY A O 1
ATOM 738 N N . CYS A 1 95 ? -7.497 -6.218 -3.410 1.00 92.00 95 CYS A N 1
ATOM 739 C CA . CYS A 1 95 ? -8.666 -5.821 -2.639 1.00 92.00 95 CYS A CA 1
ATOM 740 C C . CYS A 1 95 ? -9.917 -5.817 -3.545 1.00 92.00 95 CYS A C 1
ATOM 742 O O . CYS A 1 95 ? -9.874 -5.376 -4.693 1.00 92.00 95 CYS A O 1
ATOM 744 N N . GLY A 1 96 ? -11.033 -6.321 -3.030 1.00 88.69 96 GLY A N 1
ATOM 745 C CA . GLY A 1 96 ? -12.305 -6.486 -3.733 1.00 88.69 96 GLY A CA 1
ATOM 746 C C . GLY A 1 96 ? -12.432 -7.794 -4.521 1.00 88.69 96 GLY A C 1
ATOM 747 O O . GLY A 1 96 ? -13.454 -7.997 -5.173 1.00 88.69 96 GLY A O 1
ATOM 748 N N . MET A 1 97 ? -11.424 -8.672 -4.473 1.00 93.50 97 MET A N 1
ATOM 749 C CA . MET A 1 97 ? -11.413 -9.973 -5.150 1.00 93.50 97 MET A CA 1
ATOM 750 C C . MET A 1 97 ? -11.194 -11.091 -4.135 1.00 93.50 97 MET A C 1
ATOM 752 O O . MET A 1 97 ? -10.305 -10.995 -3.291 1.00 93.50 97 MET A O 1
ATOM 756 N N . TYR A 1 98 ? -11.999 -12.149 -4.221 1.00 92.75 98 TYR A N 1
ATOM 757 C CA . TYR A 1 98 ? -11.961 -13.282 -3.296 1.00 92.75 98 TYR A CA 1
ATOM 758 C C . TYR A 1 98 ? -11.416 -14.529 -4.001 1.00 92.75 98 TYR A C 1
ATOM 760 O O . TYR A 1 98 ? -11.726 -14.773 -5.165 1.00 92.75 98 TYR A O 1
ATOM 768 N N . GLY A 1 99 ? -10.614 -15.331 -3.295 1.00 92.38 99 GLY A N 1
ATOM 769 C CA . GLY A 1 99 ? -9.911 -16.476 -3.886 1.00 92.38 99 GLY A CA 1
ATOM 770 C C . GLY A 1 99 ? -8.603 -16.077 -4.581 1.00 92.38 99 GLY A C 1
ATOM 771 O O . GLY A 1 99 ? -8.085 -14.986 -4.357 1.00 92.38 99 GLY A O 1
ATOM 772 N N . TYR A 1 100 ? -8.035 -16.981 -5.387 1.00 92.62 100 TYR A N 1
ATOM 773 C CA . TYR A 1 100 ? -6.816 -16.750 -6.189 1.00 92.62 100 TYR A CA 1
ATOM 774 C C . TYR A 1 100 ? -5.605 -16.194 -5.413 1.00 92.62 100 TYR A C 1
ATOM 776 O O . TYR A 1 100 ? -4.772 -15.491 -5.980 1.00 92.62 100 TYR A O 1
ATOM 784 N N . ASN A 1 101 ? -5.513 -16.475 -4.108 1.00 91.94 101 ASN A N 1
ATOM 785 C CA . ASN A 1 101 ? -4.530 -15.886 -3.186 1.00 91.94 101 ASN A CA 1
ATOM 786 C C . ASN A 1 101 ? -4.536 -14.342 -3.134 1.00 91.94 101 ASN A C 1
ATOM 788 O O . ASN A 1 101 ? -3.564 -13.743 -2.678 1.00 91.94 101 ASN A O 1
ATOM 792 N N . CYS A 1 102 ? -5.620 -13.695 -3.569 1.00 93.56 102 CYS A N 1
ATOM 793 C CA . CYS A 1 102 ? -5.805 -12.254 -3.422 1.00 93.56 102 CYS A CA 1
ATOM 794 C C . CYS A 1 102 ? -6.034 -11.884 -1.953 1.00 93.56 102 CYS A C 1
ATOM 796 O O . CYS A 1 102 ? -6.499 -12.704 -1.157 1.00 93.56 102 CYS A O 1
ATOM 798 N N . ALA A 1 103 ? -5.773 -10.621 -1.609 1.00 90.81 103 ALA A N 1
ATOM 799 C CA . ALA A 1 103 ? -5.954 -10.119 -0.251 1.00 90.81 103 ALA A CA 1
ATOM 800 C C . ALA A 1 103 ? -7.382 -10.324 0.296 1.00 90.81 103 ALA A C 1
ATOM 802 O O . ALA A 1 103 ? -7.552 -10.419 1.509 1.00 90.81 103 ALA A O 1
ATOM 803 N N . GLY A 1 104 ? -8.413 -10.378 -0.562 1.00 90.69 104 GLY A N 1
ATOM 804 C CA . GLY A 1 104 ? -9.786 -10.662 -0.121 1.00 90.69 104 GLY A CA 1
ATOM 805 C C . GLY A 1 104 ? -10.423 -9.552 0.714 1.00 90.69 104 GLY A C 1
ATOM 806 O O . GLY A 1 104 ? -11.391 -9.798 1.428 1.00 90.69 104 GLY A O 1
ATOM 807 N N . ARG A 1 105 ? -9.866 -8.338 0.665 1.00 91.62 105 ARG A N 1
ATOM 808 C CA . ARG A 1 105 ? -10.278 -7.198 1.500 1.00 91.62 105 ARG A CA 1
ATOM 809 C C . ARG A 1 105 ? -11.313 -6.327 0.805 1.00 91.62 105 ARG A C 1
ATOM 811 O O . ARG A 1 105 ? -11.523 -6.438 -0.395 1.00 91.62 105 ARG A O 1
ATOM 818 N N . ASP A 1 106 ? -11.947 -5.432 1.544 1.00 93.44 106 ASP A N 1
ATOM 819 C CA . ASP A 1 106 ? -12.911 -4.480 1.001 1.00 93.44 106 ASP A CA 1
ATOM 820 C C . ASP A 1 106 ? -12.249 -3.323 0.222 1.00 93.44 106 ASP A C 1
ATOM 822 O O . ASP A 1 106 ? -11.034 -3.115 0.243 1.00 93.44 106 ASP A O 1
ATOM 826 N N . VAL A 1 107 ? -13.062 -2.531 -0.480 1.00 92.06 107 VAL A N 1
ATOM 827 C CA . VAL A 1 107 ? -12.574 -1.393 -1.279 1.00 92.06 107 VAL A CA 1
ATOM 828 C C . VAL A 1 107 ? -12.018 -0.248 -0.426 1.00 92.06 107 VAL A C 1
ATOM 830 O O . VAL A 1 107 ? -11.143 0.477 -0.898 1.00 92.06 107 VAL A O 1
ATOM 833 N N . VAL A 1 108 ? -12.459 -0.093 0.832 1.00 95.19 108 VAL A N 1
ATOM 834 C CA . VAL A 1 108 ? -11.886 0.923 1.735 1.00 95.19 108 VAL A CA 1
ATOM 835 C C . VAL A 1 108 ? -10.456 0.533 2.095 1.00 95.19 108 VAL A C 1
ATOM 837 O O . VAL A 1 108 ? -9.567 1.379 2.033 1.00 95.19 108 VAL A O 1
ATOM 840 N N . SER A 1 109 ? -10.203 -0.754 2.359 1.00 95.56 109 SER A N 1
ATOM 841 C CA . SER A 1 109 ? -8.848 -1.282 2.558 1.00 95.56 109 SER A CA 1
ATOM 842 C C . SER A 1 109 ? -7.921 -0.965 1.382 1.00 95.56 109 SER A C 1
ATOM 844 O O . SER A 1 109 ? -6.791 -0.534 1.601 1.00 95.56 109 SER A O 1
ATOM 846 N N . ALA A 1 110 ? -8.404 -1.078 0.140 1.00 94.50 110 ALA A N 1
ATOM 847 C CA . ALA A 1 110 ? -7.633 -0.704 -1.050 1.00 94.50 110 ALA A CA 1
ATOM 848 C C . ALA A 1 110 ? -7.216 0.779 -1.034 1.00 94.50 110 ALA A C 1
ATOM 850 O O . ALA A 1 110 ? -6.068 1.116 -1.332 1.00 94.50 110 ALA A O 1
ATOM 851 N N . GLY A 1 111 ? -8.146 1.663 -0.656 1.00 94.88 111 GLY A N 1
ATOM 852 C CA . GLY A 1 111 ? -7.891 3.096 -0.520 1.00 94.88 111 GLY A CA 1
ATOM 853 C C . GLY A 1 111 ? -6.907 3.418 0.605 1.00 94.88 111 GLY A C 1
ATOM 854 O O . GLY A 1 111 ? -6.039 4.266 0.425 1.00 94.88 111 GLY A O 1
ATOM 855 N N . LEU A 1 112 ? -6.985 2.711 1.736 1.00 96.06 112 LEU A N 1
ATOM 856 C CA . LEU A 1 112 ? -6.039 2.865 2.847 1.00 96.06 112 LEU A CA 1
ATOM 857 C C . LEU A 1 112 ? -4.622 2.435 2.462 1.00 96.06 112 LEU A C 1
ATOM 859 O O . LEU A 1 112 ? -3.663 3.118 2.815 1.00 96.06 112 LEU A O 1
ATOM 863 N N . VAL A 1 113 ? -4.485 1.343 1.706 1.00 96.38 113 VAL A N 1
ATOM 864 C CA . VAL A 1 113 ? -3.190 0.906 1.168 1.00 96.38 113 VAL A CA 1
ATOM 865 C C . VAL A 1 113 ? -2.607 1.995 0.263 1.00 96.38 113 VAL A C 1
ATOM 867 O O . VAL A 1 113 ? -1.466 2.408 0.455 1.00 96.38 113 VAL A O 1
ATOM 870 N N . ALA A 1 114 ? -3.394 2.503 -0.691 1.00 95.88 114 ALA A N 1
ATOM 871 C CA . ALA A 1 114 ? -2.948 3.564 -1.594 1.00 95.88 114 ALA 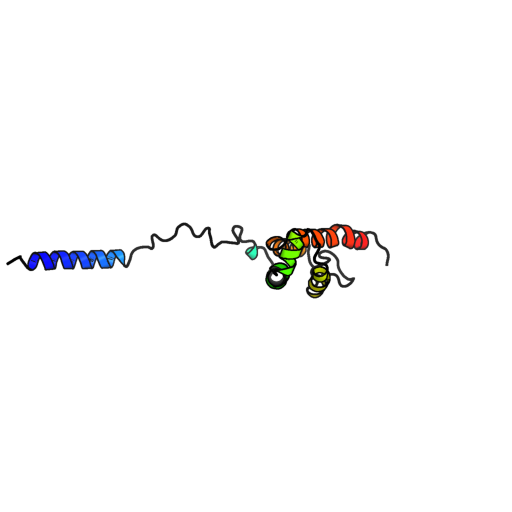A CA 1
ATOM 872 C C . ALA A 1 114 ? -2.584 4.856 -0.840 1.00 95.88 114 ALA A C 1
ATOM 874 O O . ALA A 1 114 ? -1.581 5.490 -1.165 1.00 95.88 114 ALA A O 1
ATOM 875 N N . LEU A 1 115 ? -3.358 5.216 0.190 1.00 95.25 115 LEU A N 1
ATOM 876 C CA . LEU A 1 115 ? -3.100 6.370 1.049 1.00 95.25 115 LEU A CA 1
ATOM 877 C C . LEU A 1 115 ? -1.744 6.259 1.752 1.00 95.25 115 LEU A C 1
ATOM 879 O O . LEU A 1 115 ? -0.963 7.206 1.714 1.00 95.25 115 LEU A O 1
ATOM 883 N N . GLU A 1 116 ? -1.461 5.133 2.408 1.00 95.88 116 GLU A N 1
ATOM 884 C CA . GLU A 1 116 ? -0.221 4.969 3.177 1.00 95.88 116 GLU A CA 1
ATOM 885 C C . GLU A 1 116 ? 1.011 4.830 2.278 1.00 95.88 116 GLU A C 1
ATOM 887 O O . GLU A 1 116 ? 2.033 5.455 2.557 1.00 95.88 116 GLU A O 1
ATOM 892 N N . LEU A 1 117 ? 0.911 4.105 1.158 1.00 96.50 117 LEU A N 1
ATOM 893 C CA . LEU A 1 117 ? 1.994 4.058 0.171 1.00 96.50 117 LEU A CA 1
ATOM 894 C C . LEU A 1 117 ? 2.255 5.446 -0.428 1.00 96.50 117 LEU A C 1
ATOM 896 O O . LEU A 1 117 ? 3.404 5.869 -0.530 1.00 96.50 117 LEU A O 1
ATOM 900 N N . GLY A 1 118 ? 1.192 6.188 -0.758 1.00 95.56 118 GLY A N 1
ATOM 901 C CA . GLY A 1 118 ? 1.279 7.506 -1.389 1.00 95.56 118 GLY A CA 1
ATOM 902 C C . GLY A 1 118 ? 1.905 8.586 -0.506 1.00 95.56 118 GLY A C 1
ATOM 903 O O . GLY A 1 118 ? 2.452 9.552 -1.031 1.00 95.56 118 GLY A O 1
ATOM 904 N N . LYS A 1 119 ? 1.899 8.417 0.824 1.00 93.25 119 LYS A N 1
ATOM 905 C CA . LYS A 1 119 ? 2.647 9.298 1.743 1.00 93.25 119 LYS A CA 1
ATOM 906 C C . LYS A 1 119 ? 4.161 9.205 1.558 1.00 93.25 119 LYS A C 1
ATOM 908 O O . LYS A 1 119 ? 4.865 10.116 1.989 1.00 93.25 119 LYS A O 1
ATOM 913 N N . ARG A 1 120 ? 4.658 8.106 0.981 1.00 92.75 120 ARG A N 1
ATOM 914 C CA . ARG A 1 120 ? 6.088 7.857 0.765 1.00 92.75 120 ARG A CA 1
ATOM 915 C C . ARG A 1 120 ? 6.466 7.903 -0.705 1.00 92.75 120 ARG A C 1
ATOM 917 O O . ARG A 1 120 ? 7.406 8.609 -1.043 1.00 92.75 120 ARG A O 1
ATOM 924 N N . ASP A 1 121 ? 5.718 7.222 -1.565 1.00 94.06 121 ASP A N 1
ATOM 925 C CA . ASP A 1 121 ? 5.972 7.211 -3.003 1.00 94.06 121 ASP A CA 1
ATOM 926 C C . ASP A 1 121 ? 4.656 7.132 -3.798 1.00 94.06 121 ASP A C 1
ATOM 928 O O . ASP A 1 121 ? 3.932 6.130 -3.784 1.00 94.06 121 ASP A O 1
ATOM 932 N N . GLY A 1 122 ? 4.344 8.214 -4.517 1.00 94.62 122 GLY A N 1
ATOM 933 C CA . GLY A 1 122 ? 3.151 8.299 -5.361 1.00 94.62 122 GLY A CA 1
ATOM 934 C C . GLY A 1 122 ? 3.210 7.412 -6.611 1.00 94.62 122 GLY A C 1
ATOM 935 O O . GLY A 1 122 ? 2.166 6.963 -7.090 1.00 94.62 122 GLY A O 1
ATOM 936 N N . GLY A 1 123 ? 4.406 7.114 -7.124 1.00 94.50 123 GLY A N 1
ATOM 937 C CA . GLY A 1 123 ? 4.616 6.201 -8.245 1.00 94.50 123 GLY A CA 1
ATOM 938 C C . GLY A 1 123 ? 4.298 4.760 -7.858 1.00 94.50 123 GLY A C 1
ATOM 939 O O . GLY A 1 123 ? 3.539 4.091 -8.560 1.00 94.50 123 GLY A O 1
ATOM 940 N N . ILE A 1 124 ? 4.773 4.308 -6.695 1.00 95.62 124 ILE A N 1
ATOM 941 C CA . ILE A 1 124 ? 4.457 2.975 -6.157 1.00 95.62 124 ILE A CA 1
ATOM 942 C C . ILE A 1 124 ? 2.969 2.841 -5.819 1.00 95.62 124 ILE A C 1
ATOM 944 O O . ILE A 1 124 ? 2.348 1.830 -6.162 1.00 95.62 124 ILE A O 1
ATOM 948 N N . ALA A 1 125 ? 2.362 3.866 -5.212 1.00 96.50 125 ALA A N 1
ATOM 949 C CA . ALA A 1 125 ? 0.924 3.874 -4.944 1.00 96.50 125 ALA A CA 1
ATOM 950 C C . ALA A 1 125 ? 0.092 3.784 -6.238 1.00 96.50 125 ALA A C 1
ATOM 952 O O . ALA A 1 125 ? -0.893 3.039 -6.306 1.00 96.50 125 ALA A O 1
ATOM 953 N N . THR A 1 126 ? 0.511 4.500 -7.286 1.00 95.81 126 THR A N 1
ATOM 954 C CA . THR A 1 126 ? -0.134 4.464 -8.607 1.00 95.81 126 THR A CA 1
ATOM 955 C C . THR A 1 126 ? 0.038 3.102 -9.269 1.00 95.81 126 THR A C 1
ATOM 957 O O . THR A 1 126 ? -0.941 2.533 -9.749 1.00 95.81 126 THR A O 1
ATOM 960 N N . PHE A 1 127 ? 1.250 2.543 -9.243 1.00 96.19 127 PHE A N 1
ATOM 961 C CA . PHE A 1 127 ? 1.541 1.210 -9.766 1.00 96.19 127 PHE A CA 1
ATOM 962 C C . PHE A 1 127 ? 0.611 0.156 -9.156 1.00 96.19 127 PHE A C 1
ATOM 964 O O . PHE A 1 127 ? -0.076 -0.551 -9.895 1.00 96.19 127 PHE A O 1
ATOM 971 N N . LEU A 1 128 ? 0.527 0.091 -7.822 1.00 95.75 128 LEU A N 1
ATOM 972 C CA . LEU A 1 128 ? -0.320 -0.891 -7.145 1.00 95.75 128 LEU A CA 1
ATOM 973 C C . LEU A 1 128 ? -1.806 -0.670 -7.459 1.00 95.75 128 LEU A C 1
ATOM 975 O O . LEU A 1 128 ? -2.543 -1.631 -7.682 1.00 95.75 128 LEU A O 1
ATOM 979 N N . SER A 1 129 ? -2.244 0.591 -7.515 1.00 94.69 129 SER A N 1
ATOM 980 C CA . SER A 1 129 ? -3.631 0.939 -7.833 1.00 94.69 129 SER A CA 1
ATOM 981 C C . SER A 1 129 ? -4.020 0.491 -9.241 1.00 94.69 129 SER A C 1
ATOM 983 O O . SER A 1 129 ? -5.059 -0.144 -9.411 1.00 94.69 129 SER A O 1
ATOM 985 N N . ILE A 1 130 ? -3.180 0.751 -10.244 1.00 95.62 130 ILE A N 1
ATOM 986 C CA . ILE A 1 130 ? -3.397 0.312 -11.629 1.00 95.62 130 ILE A CA 1
ATOM 987 C C . ILE A 1 130 ? -3.378 -1.218 -11.711 1.00 95.62 130 ILE A C 1
ATOM 989 O O . ILE A 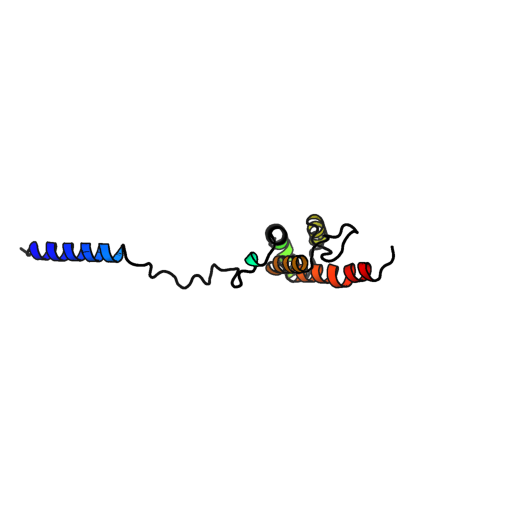1 130 ? -4.304 -1.815 -12.264 1.00 95.62 130 ILE A O 1
ATOM 993 N N . LEU A 1 131 ? -2.373 -1.857 -11.102 1.00 95.00 131 LEU A N 1
ATOM 994 C CA . LEU A 1 131 ? -2.229 -3.311 -11.089 1.00 95.00 131 LEU A CA 1
ATOM 995 C C . LEU A 1 131 ? -3.517 -3.996 -10.618 1.00 95.00 131 LEU A C 1
ATOM 997 O O . LEU A 1 131 ? -4.031 -4.882 -11.301 1.00 95.00 131 LEU A O 1
ATOM 1001 N N . GLN A 1 132 ? -4.072 -3.566 -9.485 1.00 93.44 132 GLN A N 1
ATOM 1002 C CA . GLN A 1 132 ? -5.273 -4.205 -8.958 1.00 93.44 132 GLN A CA 1
ATOM 1003 C C . GLN A 1 132 ? -6.553 -3.800 -9.710 1.00 93.44 132 GLN A C 1
ATOM 1005 O O . GLN A 1 132 ? -7.398 -4.656 -9.954 1.00 93.44 132 GLN A O 1
ATOM 1010 N N . THR A 1 133 ? -6.713 -2.531 -10.106 1.00 92.31 133 THR A N 1
ATOM 1011 C CA . THR A 1 133 ? -8.007 -2.020 -10.609 1.00 92.31 133 THR A CA 1
ATOM 1012 C C . THR A 1 133 ? -8.264 -2.258 -12.091 1.00 92.31 133 THR A C 1
ATOM 1014 O O . THR A 1 133 ? -9.422 -2.443 -12.461 1.00 92.31 133 THR A O 1
ATOM 1017 N N . ILE A 1 134 ? -7.231 -2.255 -12.940 1.00 94.38 134 ILE A N 1
ATOM 1018 C CA . ILE A 1 134 ? -7.415 -2.437 -14.388 1.00 94.38 134 ILE A CA 1
ATOM 1019 C C . ILE A 1 134 ? -6.833 -3.746 -14.912 1.00 94.38 134 ILE A C 1
ATOM 1021 O O . ILE A 1 134 ? -7.342 -4.259 -15.902 1.00 94.38 134 ILE A O 1
ATOM 1025 N N . SER A 1 135 ? -5.822 -4.318 -14.251 1.00 94.56 135 SER A N 1
ATOM 1026 C CA . SER A 1 135 ? -5.255 -5.605 -14.669 1.00 94.56 135 SER A CA 1
ATOM 1027 C C . SER A 1 135 ? -5.947 -6.759 -13.949 1.00 94.56 135 SER A C 1
ATOM 1029 O O . SER A 1 135 ? -6.658 -7.543 -14.574 1.00 94.56 135 SER A O 1
ATOM 1031 N N . MET A 1 136 ? -5.800 -6.843 -12.623 1.00 95.62 136 MET A N 1
ATOM 1032 C CA . MET A 1 136 ? -6.345 -7.967 -11.855 1.00 95.62 136 MET A CA 1
ATOM 10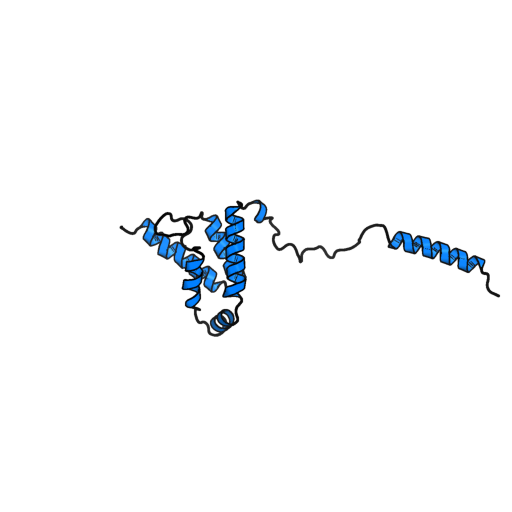33 C C . MET A 1 136 ? -7.873 -8.014 -11.911 1.00 95.62 136 MET A C 1
ATOM 1035 O O . MET A 1 136 ? -8.427 -9.065 -12.205 1.00 95.62 136 MET A O 1
ATOM 1039 N N . VAL A 1 137 ? -8.562 -6.885 -11.706 1.00 94.81 137 VAL A N 1
ATOM 1040 C CA . VAL A 1 137 ? -10.034 -6.837 -11.776 1.00 94.81 137 VAL A CA 1
ATOM 1041 C C . VAL A 1 137 ? -10.566 -7.199 -13.165 1.00 94.81 137 VAL A C 1
ATOM 1043 O O . VAL A 1 137 ? -11.613 -7.841 -13.251 1.00 94.81 137 VAL A O 1
ATOM 1046 N N . ALA A 1 138 ? -9.874 -6.833 -14.250 1.00 95.69 138 ALA A N 1
ATOM 1047 C CA . ALA A 1 138 ? -10.299 -7.215 -15.597 1.00 95.69 138 ALA A CA 1
ATOM 1048 C C . ALA A 1 138 ? -10.217 -8.734 -15.796 1.00 95.69 138 ALA A C 1
ATOM 1050 O O . ALA A 1 138 ? -11.170 -9.336 -16.287 1.00 95.69 138 ALA A O 1
ATOM 1051 N N . ILE A 1 139 ? -9.124 -9.360 -15.351 1.00 95.88 139 ILE A N 1
ATOM 1052 C CA . ILE A 1 139 ? -8.968 -10.819 -15.393 1.00 95.88 139 ILE A CA 1
ATOM 1053 C C . ILE A 1 139 ? -9.993 -11.493 -14.475 1.00 95.88 139 ILE A C 1
ATOM 1055 O O . ILE A 1 139 ? -10.666 -12.422 -14.895 1.00 95.88 139 ILE A O 1
ATOM 1059 N N . TYR A 1 140 ? -10.178 -10.995 -13.254 1.00 95.25 140 TYR A N 1
ATOM 1060 C CA . TYR A 1 140 ? -11.121 -11.564 -12.291 1.00 95.25 140 TYR A CA 1
ATOM 1061 C C . TYR A 1 140 ? -12.574 -11.537 -12.784 1.00 95.25 140 TYR A C 1
ATOM 1063 O O . TYR A 1 140 ? -13.341 -12.447 -12.493 1.00 95.25 140 TYR A O 1
ATOM 1071 N N . LYS A 1 141 ? -12.973 -10.490 -13.520 1.00 94.75 141 LYS A N 1
ATOM 1072 C CA . LYS A 1 141 ? -14.352 -10.337 -14.010 1.00 94.75 141 LYS A CA 1
ATOM 1073 C C . LYS A 1 141 ? -14.604 -10.961 -15.378 1.00 94.75 141 LYS A C 1
ATOM 1075 O O . LYS A 1 141 ? -15.727 -11.383 -15.636 1.00 94.75 141 LYS A O 1
ATOM 1080 N N . CYS A 1 142 ? -13.611 -10.939 -16.261 1.00 96.44 142 CYS A N 1
ATOM 1081 C CA . CYS A 1 142 ? -13.782 -11.296 -17.672 1.00 96.44 142 CYS A CA 1
ATOM 1082 C C . CYS A 1 142 ? -12.942 -12.508 -18.096 1.00 96.44 142 CYS A C 1
ATOM 1084 O O . CYS A 1 142 ? -13.047 -12.942 -19.242 1.00 96.44 142 CYS A O 1
ATOM 1086 N N . GLY A 1 143 ? -12.076 -13.014 -17.219 1.00 94.88 143 GLY A N 1
ATOM 1087 C CA . GLY A 1 143 ? -11.269 -14.203 -17.454 1.00 94.88 143 GLY A CA 1
ATOM 1088 C C . GLY A 1 143 ? -12.083 -15.488 -17.334 1.00 94.88 143 GLY A C 1
ATOM 1089 O O . GLY A 1 143 ? -13.185 -15.502 -16.789 1.00 94.88 143 GLY A O 1
ATOM 1090 N N . ASN A 1 144 ? -11.514 -16.566 -17.861 1.00 93.50 144 ASN A N 1
ATOM 1091 C CA . ASN A 1 144 ? -12.002 -17.923 -17.654 1.00 93.50 144 ASN A CA 1
ATOM 1092 C C . ASN A 1 144 ? -11.075 -18.652 -16.670 1.00 93.50 144 ASN A C 1
ATOM 1094 O O . ASN A 1 144 ? -9.929 -18.228 -16.496 1.00 93.50 144 ASN A O 1
ATOM 1098 N N . GLU A 1 145 ? -11.569 -19.731 -16.065 1.00 89.00 145 GLU A N 1
ATOM 1099 C CA . GLU A 1 145 ? -10.766 -20.629 -15.219 1.00 89.00 145 GLU A CA 1
ATOM 1100 C C . GLU A 1 145 ? -9.836 -21.541 -16.034 1.00 89.00 145 GLU A C 1
ATOM 1102 O O . GLU A 1 145 ? -10.217 -21.944 -17.163 1.00 89.00 145 GLU A O 1
#

InterPro domains:
  IPR009100 Acyl-CoA dehydrogenase/oxidase, N-terminal and middle domain superfamily [SSF56645] (37-145)
  IPR013786 Acyl-CoA dehydrogenase/oxidase, N-terminal [PF02771] (47-145)
  IPR037069 Acyl-CoA dehydrogenase/oxidase, N-terminal domain superfamily [G3DSA:1.10.540.10] (28-145)
  IPR045008 Acyl-coenzyme A oxidase 4-like [PTHR43188] (29-145)

Secondary structure (DSSP, 8-state):
---HHHHHHHHHHHHHHHHHHHSS-----S-STTT-S-TT-GGGGS-HHHHHHHHHHHHHIIIIITSHHHHHHHHTT---TTHHHHHHHTT-S-TT--STT-----HHHHHHHHHHHHTT-HHHHHHHHHIIIIIIHHHHHH---

Radius of gyration: 28.2 Å; chains: 1; bounding box: 34×75×74 Å

Sequence (145 aa):
MPDLRASFFVMERLRVVKQQVLCSSPCSAPVALREQKDLVLLDDLLSPEQKQLRQTVAAFAEEYLATERTNASYEKAEFPHDVIGELGKINVAGCGMYGYNCAGRDVVSAGLVALELGKRDGGIATFLSILQTISMVAIYKCGNE